Protein AF-A0A379FVC6-F1 (afdb_monomer_lite)

Radius of gyration: 17.83 Å; chains: 1; bounding box: 49×35×50 Å

Secondary structure (DSSP, 8-state):
----GGG-PPPTTS-TT--EEEEEEEE--S-HHHHHHHHHHHHHT--TTEEEEEEEEETTTTEEEEEEEEEEEEEETTEEEEEEEEEEEEEEEETTEEEEEEEEEEETTTTEEEEEEEEEEEGGGTEEEEEEEEGGGGGGHHHHHHHHHHHHHHH---

Organism: Providencia rettgeri (NCBI:txid587)

Sequence (158 aa):
MRMSWSDLKPSNEVSNDVKIIEVYAEPLKGNPEKYLSYRKHVYLDMGYLKRKGELYYDEELDLYFTEVTVTIRRSIGHKDDMYFNKKGYYWKEINNEVIFLIECEWLPIDEKYHKCFQYFLIPEIGTKVKFYFDAKELSNSNIMREKIRIFLLDHVKN

Structure (mmCIF, N/CA/C/O backbone):
data_AF-A0A379FVC6-F1
#
_entry.id   AF-A0A379FVC6-F1
#
loop_
_atom_site.group_PDB
_atom_site.id
_atom_site.type_symbol
_atom_site.label_atom_id
_atom_site.label_alt_id
_atom_site.label_comp_id
_atom_site.label_asym_id
_atom_site.label_entity_id
_atom_site.label_seq_id
_atom_site.pdbx_PDB_ins_code
_atom_site.Cartn_x
_atom_site.Cartn_y
_atom_site.Cartn_z
_atom_site.occupancy
_atom_site.B_iso_or_equiv
_atom_site.auth_seq_id
_atom_site.auth_comp_id
_atom_site.auth_asym_id
_atom_site.auth_atom_id
_atom_site.pdbx_PDB_model_num
ATOM 1 N N . MET A 1 1 ? 1.102 3.177 33.230 1.00 38.28 1 MET A N 1
ATOM 2 C CA . MET A 1 1 ? 1.788 1.867 33.248 1.00 38.28 1 MET A CA 1
ATOM 3 C C . MET A 1 1 ? 2.484 1.722 31.897 1.00 38.28 1 MET A C 1
ATOM 5 O O . MET A 1 1 ? 1.791 1.736 30.892 1.00 38.28 1 MET A O 1
ATOM 9 N N . ARG A 1 2 ? 3.823 1.766 31.832 1.00 33.00 2 ARG A N 1
ATOM 10 C CA . ARG A 1 2 ? 4.575 1.601 30.572 1.00 33.00 2 ARG A CA 1
ATOM 11 C C . ARG A 1 2 ? 4.801 0.108 30.369 1.00 33.00 2 ARG A C 1
ATOM 13 O O . ARG A 1 2 ? 5.524 -0.480 31.164 1.00 33.00 2 ARG A O 1
ATOM 20 N N . MET A 1 3 ? 4.173 -0.488 29.363 1.00 32.38 3 MET A N 1
ATOM 21 C CA . MET A 1 3 ? 4.520 -1.847 28.951 1.00 32.38 3 MET A CA 1
ATOM 22 C C . MET A 1 3 ? 5.862 -1.821 28.221 1.00 32.38 3 MET A C 1
ATOM 24 O O . MET A 1 3 ? 6.107 -0.937 27.395 1.00 32.38 3 MET A O 1
ATOM 28 N N . SER A 1 4 ? 6.738 -2.759 28.568 1.00 34.66 4 SER A N 1
ATOM 29 C CA . SER A 1 4 ? 8.016 -2.956 27.895 1.00 34.66 4 SER A CA 1
ATOM 30 C C . SER A 1 4 ? 7.830 -3.947 26.745 1.00 34.66 4 SER A C 1
ATOM 32 O O . SER A 1 4 ? 6.999 -4.848 26.826 1.00 34.66 4 SER A O 1
ATOM 34 N N . TRP A 1 5 ? 8.593 -3.798 25.662 1.00 39.47 5 TRP A N 1
ATOM 35 C CA . TRP A 1 5 ? 8.504 -4.676 24.485 1.00 39.47 5 TRP A CA 1
ATOM 36 C C . TRP A 1 5 ? 8.671 -6.172 24.807 1.00 39.47 5 TRP A C 1
ATOM 38 O O . TRP A 1 5 ? 8.142 -7.011 24.087 1.00 39.47 5 TRP A O 1
ATOM 48 N N . SER A 1 6 ? 9.351 -6.512 25.904 1.00 44.88 6 SER A N 1
ATOM 49 C CA . SER A 1 6 ? 9.517 -7.884 26.401 1.00 44.88 6 SER A CA 1
ATOM 50 C C . SER A 1 6 ? 8.226 -8.551 26.890 1.00 44.88 6 SER A C 1
ATOM 52 O O . SER A 1 6 ? 8.205 -9.771 27.043 1.00 44.88 6 SER A O 1
ATOM 54 N N . ASP A 1 7 ? 7.158 -7.782 27.117 1.00 47.47 7 ASP A N 1
ATOM 55 C CA . ASP A 1 7 ? 5.891 -8.290 27.655 1.00 47.47 7 ASP A CA 1
ATOM 56 C C . ASP A 1 7 ? 4.917 -8.758 26.556 1.00 47.47 7 ASP A C 1
ATOM 58 O O . ASP A 1 7 ? 3.932 -9.439 26.843 1.00 47.47 7 ASP A O 1
ATOM 62 N N . LEU A 1 8 ? 5.199 -8.438 25.286 1.00 52.78 8 LEU A N 1
ATOM 63 C CA . LEU A 1 8 ? 4.447 -8.932 24.132 1.00 52.78 8 LEU A CA 1
ATOM 64 C C . LEU A 1 8 ? 4.936 -10.341 23.777 1.00 52.78 8 LEU A C 1
ATOM 66 O O . LEU A 1 8 ? 5.835 -10.521 22.957 1.00 52.78 8 LEU A O 1
ATOM 70 N N . LYS A 1 9 ? 4.354 -11.368 24.403 1.00 45.25 9 LYS A N 1
ATOM 71 C CA . LYS A 1 9 ? 4.522 -12.741 23.911 1.00 45.25 9 LYS A CA 1
ATOM 72 C C . LYS A 1 9 ? 3.689 -12.911 22.634 1.00 45.25 9 LYS A C 1
ATOM 74 O O . LYS A 1 9 ? 2.531 -12.491 22.637 1.00 45.25 9 LYS A O 1
ATOM 79 N N . PRO A 1 10 ? 4.229 -13.523 21.562 1.00 44.00 10 PRO A N 1
ATOM 80 C CA . PRO A 1 10 ? 3.412 -13.908 20.421 1.00 44.00 10 PRO A CA 1
ATOM 81 C C . PRO A 1 10 ? 2.257 -14.773 20.925 1.00 44.00 10 PRO A C 1
ATOM 83 O O . PRO A 1 10 ? 2.473 -15.694 21.715 1.00 44.00 10 PRO A O 1
ATOM 86 N N . SER A 1 11 ? 1.034 -14.460 20.507 1.00 42.59 11 SER A N 1
ATOM 87 C CA . SER A 1 11 ? -0.097 -15.350 20.745 1.00 42.59 11 SER A CA 1
ATOM 88 C C . SER A 1 11 ? 0.204 -16.704 20.096 1.00 42.59 11 SER A C 1
ATOM 90 O O . SER A 1 11 ? 0.578 -16.763 18.924 1.00 42.59 11 SER A O 1
ATOM 92 N N . ASN A 1 12 ? 0.014 -17.790 20.850 1.00 42.47 12 ASN A N 1
ATOM 93 C CA . ASN A 1 12 ? 0.154 -19.166 20.361 1.00 42.47 12 ASN A CA 1
ATOM 94 C C . ASN A 1 12 ? -0.878 -19.525 19.266 1.00 42.47 12 ASN A C 1
ATOM 96 O O . ASN A 1 12 ? -0.843 -20.637 18.748 1.00 42.47 12 ASN A O 1
ATOM 100 N N . GLU A 1 13 ? -1.795 -18.614 18.917 1.00 42.97 13 GLU A N 1
ATOM 101 C CA . GLU A 1 13 ? -2.840 -18.809 17.901 1.00 42.97 13 GLU A CA 1
ATOM 102 C C . GLU A 1 13 ? -2.494 -18.213 16.528 1.00 42.97 13 GLU A C 1
ATOM 104 O O . GLU A 1 13 ? -3.268 -18.339 15.577 1.00 42.97 13 GLU A O 1
ATOM 109 N N . VAL A 1 14 ? -1.334 -17.570 16.371 1.00 43.78 14 VAL A N 1
ATOM 110 C CA . VAL A 1 14 ? -0.914 -17.079 15.054 1.00 43.78 14 VAL A CA 1
ATOM 111 C C . VAL A 1 14 ? -0.270 -18.234 14.293 1.00 43.78 14 VAL A C 1
ATOM 113 O O . VAL A 1 14 ? 0.877 -18.590 14.549 1.00 43.78 14 VAL A O 1
ATOM 116 N N . SER A 1 15 ? -1.019 -18.844 13.367 1.00 43.50 15 SER A N 1
ATOM 117 C CA . SER A 1 15 ? -0.466 -19.876 12.483 1.00 43.50 15 SER A CA 1
ATOM 118 C C . SER A 1 15 ? 0.801 -19.359 11.785 1.00 43.50 15 SER A C 1
ATOM 120 O O . SER A 1 15 ? 0.840 -18.228 11.292 1.00 43.50 15 SER A O 1
ATOM 122 N N . ASN A 1 16 ? 1.840 -20.197 11.745 1.00 49.56 16 ASN A N 1
ATOM 123 C CA . ASN A 1 16 ? 3.136 -19.911 11.112 1.00 49.56 16 ASN A CA 1
ATOM 124 C C . ASN A 1 16 ? 3.050 -19.741 9.579 1.00 49.56 16 ASN A C 1
ATOM 126 O O . ASN A 1 16 ? 4.079 -19.612 8.917 1.00 49.56 16 ASN A O 1
ATOM 130 N N . ASP A 1 17 ? 1.847 -19.758 9.003 1.00 53.50 17 ASP A N 1
ATOM 131 C CA . ASP A 1 17 ? 1.630 -19.807 7.555 1.00 53.50 17 ASP A CA 1
ATOM 132 C C . ASP A 1 17 ? 1.868 -18.456 6.873 1.00 53.50 17 ASP A C 1
ATOM 134 O O . ASP A 1 17 ? 2.000 -18.393 5.657 1.00 53.50 17 ASP A O 1
ATOM 138 N N . VAL A 1 18 ? 1.935 -17.366 7.642 1.00 56.34 18 VAL A N 1
ATOM 139 C CA . VAL A 1 18 ? 1.989 -16.006 7.105 1.00 56.34 18 VAL A CA 1
ATOM 140 C C . VAL A 1 18 ? 3.278 -15.314 7.539 1.00 56.34 18 VAL A C 1
ATOM 142 O O . VAL A 1 18 ? 3.448 -14.941 8.701 1.00 56.34 18 VAL A O 1
ATOM 145 N N . LYS A 1 19 ? 4.181 -15.076 6.583 1.00 63.88 19 LYS A N 1
ATOM 146 C CA . LYS A 1 19 ? 5.446 -14.361 6.814 1.00 63.88 19 LYS A CA 1
ATOM 147 C C . LYS A 1 19 ? 5.243 -12.842 6.836 1.00 63.88 19 LYS A C 1
ATOM 149 O O . LYS A 1 19 ? 5.627 -12.139 5.902 1.00 63.88 19 LYS A O 1
ATOM 154 N N . ILE A 1 20 ? 4.667 -12.332 7.923 1.00 60.28 20 ILE A N 1
ATOM 155 C CA . ILE A 1 20 ? 4.753 -10.905 8.263 1.00 60.28 20 ILE A CA 1
ATOM 156 C C . ILE A 1 20 ? 6.105 -10.687 8.928 1.00 60.28 20 ILE A C 1
ATOM 158 O O . ILE A 1 20 ? 6.416 -11.333 9.927 1.00 60.28 20 ILE A O 1
ATOM 162 N N . ILE A 1 21 ? 6.913 -9.793 8.367 1.00 68.38 21 ILE A N 1
ATOM 163 C CA . ILE A 1 21 ? 8.281 -9.603 8.855 1.00 68.38 21 ILE A CA 1
ATOM 164 C C . ILE A 1 21 ? 8.328 -8.441 9.849 1.00 68.38 21 ILE A C 1
ATOM 166 O O . ILE A 1 21 ? 8.940 -8.572 10.904 1.00 68.38 21 ILE A O 1
ATOM 170 N N . GLU A 1 22 ? 7.630 -7.336 9.568 1.00 82.38 22 GLU A N 1
ATOM 171 C CA . GLU A 1 22 ? 7.623 -6.149 10.434 1.00 82.38 22 GLU A CA 1
ATOM 172 C C . GLU A 1 22 ? 6.289 -5.392 10.364 1.00 82.38 22 GLU A C 1
ATOM 174 O O . GLU A 1 22 ? 5.731 -5.193 9.280 1.00 82.38 22 GLU A O 1
ATOM 179 N N . VAL A 1 23 ? 5.812 -4.918 11.521 1.00 90.00 23 VAL A N 1
ATOM 180 C CA . VAL A 1 23 ? 4.616 -4.075 11.668 1.00 90.00 23 VAL A CA 1
ATOM 181 C C . VAL A 1 23 ? 4.998 -2.779 12.378 1.00 90.00 23 VAL A C 1
ATOM 183 O O . VAL A 1 23 ? 5.595 -2.789 13.450 1.00 90.00 23 VAL A O 1
ATOM 186 N N . TYR A 1 24 ? 4.603 -1.658 11.790 1.00 90.88 24 TYR A N 1
ATOM 187 C CA . TYR A 1 24 ? 4.790 -0.309 12.300 1.00 90.88 24 TYR A CA 1
ATOM 188 C C . TYR A 1 24 ? 3.415 0.289 12.581 1.00 90.88 24 TYR A C 1
ATOM 190 O O . TYR A 1 24 ? 2.632 0.513 11.655 1.00 90.88 24 TYR A O 1
ATOM 198 N N . ALA A 1 25 ? 3.125 0.552 13.851 1.00 91.69 25 ALA A N 1
ATOM 199 C CA . ALA A 1 25 ? 1.907 1.216 14.293 1.00 91.69 25 ALA A CA 1
ATOM 200 C C . ALA A 1 25 ? 2.279 2.552 14.939 1.00 91.69 25 ALA A C 1
ATOM 202 O O . ALA A 1 25 ? 3.090 2.608 15.862 1.00 91.69 25 ALA A O 1
ATOM 203 N N . GLU A 1 26 ? 1.705 3.637 14.433 1.00 91.00 26 GLU A N 1
ATOM 204 C CA . GLU A 1 26 ? 1.990 4.988 14.909 1.00 91.00 26 GLU A CA 1
ATOM 205 C C . GLU A 1 26 ? 0.684 5.770 15.080 1.00 91.00 26 GLU A C 1
ATOM 207 O O . GLU A 1 26 ? -0.226 5.615 14.256 1.00 91.00 26 GLU A O 1
ATOM 212 N N . PRO A 1 27 ? 0.598 6.684 16.064 1.00 89.50 27 PRO A N 1
ATOM 213 C CA . PRO A 1 27 ? -0.531 7.595 16.167 1.00 89.50 27 PRO A CA 1
ATOM 214 C C . PRO A 1 27 ? -0.732 8.367 14.861 1.00 89.50 27 PRO A C 1
ATOM 216 O O . PRO A 1 27 ? 0.212 8.920 14.275 1.00 89.50 27 PRO A O 1
ATOM 219 N N . LEU A 1 28 ? -1.975 8.420 14.400 1.00 87.06 28 LEU A N 1
ATOM 220 C CA . LEU A 1 28 ? -2.349 9.203 13.242 1.00 87.06 28 LEU A CA 1
ATOM 221 C C . LEU A 1 28 ? -2.365 10.686 13.627 1.00 87.06 28 LEU A C 1
ATOM 223 O O . LEU A 1 28 ? -3.189 11.147 14.411 1.00 87.06 28 LEU A O 1
ATOM 227 N N . LYS A 1 29 ? -1.446 11.451 13.040 1.00 81.62 29 LYS A N 1
ATOM 228 C CA . LYS A 1 29 ? -1.444 12.914 13.120 1.00 81.62 29 LYS A CA 1
ATOM 229 C C . LYS A 1 29 ? -2.130 13.468 11.870 1.00 81.62 29 LYS A C 1
ATOM 231 O O . LYS A 1 29 ? -1.652 13.212 10.766 1.00 81.62 29 LYS A O 1
ATOM 236 N N . GLY A 1 30 ? -3.212 14.231 12.034 1.00 78.38 30 GLY A N 1
ATOM 237 C CA . GLY A 1 30 ? -3.965 14.850 10.933 1.00 78.38 30 GLY A CA 1
ATOM 238 C C . GLY A 1 30 ? -5.356 14.244 10.717 1.00 78.38 30 GLY A C 1
ATOM 239 O O . GLY A 1 30 ? -5.871 13.558 11.592 1.00 78.38 30 GLY A O 1
ATOM 240 N N . ASN A 1 31 ? -5.976 14.525 9.564 1.00 82.88 31 ASN A N 1
ATOM 241 C CA . ASN A 1 31 ? -7.325 14.046 9.235 1.00 82.88 31 ASN A CA 1
ATOM 242 C C . ASN A 1 31 ? -7.287 12.577 8.728 1.00 82.88 31 ASN A C 1
ATOM 244 O O . ASN A 1 31 ? -6.666 12.338 7.685 1.00 82.88 31 ASN A O 1
ATOM 248 N N . PRO A 1 32 ? -7.960 11.620 9.405 1.00 81.00 32 PRO A N 1
ATOM 249 C CA . PRO A 1 32 ? -8.047 10.217 8.979 1.00 81.00 32 PRO A CA 1
ATOM 250 C C . PRO A 1 32 ? -8.650 10.007 7.592 1.00 81.00 32 PRO A C 1
ATOM 252 O O . PRO A 1 32 ? -8.060 9.295 6.781 1.00 81.00 32 PRO A O 1
ATOM 255 N N . GLU A 1 33 ? -9.749 10.691 7.282 1.00 82.44 33 GLU A N 1
ATOM 256 C CA . GLU A 1 33 ? -10.507 10.543 6.030 1.00 82.44 33 GLU A CA 1
ATOM 257 C C . GLU A 1 33 ? -9.656 10.891 4.799 1.00 82.44 33 GLU A C 1
ATOM 259 O O . GLU A 1 33 ? -9.840 10.371 3.699 1.00 82.44 33 GLU A O 1
ATOM 264 N N . LYS A 1 34 ? -8.677 11.786 4.977 1.00 87.25 34 LYS A N 1
ATOM 265 C CA . LYS A 1 34 ? -7.809 12.255 3.890 1.00 87.25 34 LYS A CA 1
ATOM 266 C C . LYS A 1 34 ? -6.477 11.527 3.810 1.00 87.25 34 LYS A C 1
ATOM 268 O O . LYS A 1 34 ? -5.737 11.725 2.850 1.00 87.25 34 LYS A O 1
ATOM 273 N N . TYR A 1 35 ? -6.124 10.716 4.801 1.00 91.19 35 TYR A N 1
ATOM 274 C CA . TYR A 1 35 ? -4.776 10.168 4.893 1.00 91.19 35 TYR A CA 1
ATOM 275 C C . TYR A 1 35 ? -4.457 9.201 3.748 1.00 91.19 35 TYR A C 1
ATOM 277 O O . TYR A 1 35 ? -3.427 9.340 3.082 1.00 91.19 35 TYR A O 1
ATOM 285 N N . LEU A 1 36 ? -5.343 8.230 3.506 1.00 94.06 36 LEU A N 1
ATOM 286 C CA . LEU A 1 36 ? -5.137 7.211 2.477 1.00 94.06 36 LEU A CA 1
ATOM 287 C C . LEU A 1 36 ? -5.329 7.781 1.070 1.00 94.06 36 LEU A C 1
ATOM 289 O O . LEU A 1 36 ? -4.525 7.495 0.187 1.00 94.06 36 LEU A O 1
ATOM 293 N N . SER A 1 37 ? -6.303 8.667 0.865 1.00 93.69 37 SER A N 1
ATOM 294 C CA . SER A 1 37 ? -6.473 9.367 -0.415 1.00 93.69 37 SER A CA 1
ATOM 295 C C . SER A 1 37 ? -5.272 10.261 -0.749 1.00 93.69 37 SER A C 1
ATOM 297 O O . SER A 1 37 ? -4.759 10.210 -1.869 1.00 93.69 37 SER A O 1
ATOM 299 N N . TYR A 1 38 ? -4.733 10.998 0.230 1.00 92.25 38 TYR A N 1
ATOM 300 C CA . TYR A 1 38 ? -3.493 11.760 0.059 1.00 92.25 38 TYR A CA 1
ATOM 301 C C . TYR A 1 38 ? -2.306 10.848 -0.268 1.00 92.25 38 TYR A C 1
ATOM 303 O O . TYR A 1 38 ? -1.543 11.132 -1.188 1.00 92.25 38 TYR A O 1
ATOM 311 N N . ARG A 1 39 ? -2.159 9.718 0.432 1.00 92.38 39 ARG A N 1
ATOM 312 C CA . ARG A 1 39 ? -1.103 8.729 0.157 1.00 92.38 39 ARG A CA 1
ATOM 313 C C . ARG A 1 39 ? -1.207 8.137 -1.244 1.00 92.38 39 ARG A C 1
ATOM 315 O O . ARG A 1 39 ? -0.188 8.056 -1.925 1.00 92.38 39 ARG A O 1
ATOM 322 N N . LYS A 1 40 ? -2.416 7.798 -1.696 1.00 94.19 40 LYS A N 1
ATOM 323 C CA . LYS A 1 40 ? -2.673 7.357 -3.071 1.00 94.19 40 LYS A CA 1
ATOM 324 C C . LYS A 1 40 ? -2.226 8.426 -4.070 1.00 94.19 40 LYS A C 1
ATOM 326 O O . LYS A 1 40 ? -1.461 8.118 -4.977 1.00 94.19 40 LYS A O 1
ATOM 331 N N . HIS A 1 41 ? -2.613 9.684 -3.863 1.00 93.00 41 HIS A N 1
ATOM 332 C CA . HIS A 1 41 ? -2.177 10.790 -4.719 1.00 93.00 41 HIS A CA 1
ATOM 333 C C . HIS A 1 41 ? -0.645 10.947 -4.741 1.00 93.00 41 HIS A C 1
ATOM 335 O O . HIS A 1 41 ? -0.041 11.103 -5.804 1.00 93.00 41 HIS A O 1
ATOM 341 N N . VAL A 1 42 ? 0.011 10.824 -3.580 1.00 89.88 42 VAL A N 1
ATOM 342 C CA . VAL A 1 42 ? 1.477 10.838 -3.488 1.00 89.88 42 VAL A CA 1
ATOM 343 C C . VAL A 1 42 ? 2.092 9.705 -4.304 1.00 89.88 42 VAL A C 1
ATOM 345 O O . VAL A 1 42 ? 3.077 9.934 -5.001 1.00 89.88 42 VAL A O 1
ATOM 348 N N . TYR A 1 43 ? 1.542 8.493 -4.238 1.00 88.81 43 TYR A N 1
ATOM 349 C CA . TYR A 1 43 ? 2.052 7.330 -4.968 1.00 88.81 43 TYR A CA 1
ATOM 350 C C . TYR A 1 43 ? 1.919 7.486 -6.474 1.00 88.81 43 TYR A C 1
ATOM 352 O O . TYR A 1 43 ? 2.921 7.323 -7.180 1.00 88.81 43 TYR A O 1
ATOM 360 N N . LEU A 1 44 ? 0.727 7.864 -6.927 1.00 88.62 44 LEU A N 1
ATOM 361 C CA . LEU A 1 44 ? 0.351 7.807 -8.332 1.00 88.62 44 LEU A CA 1
ATOM 362 C C . LEU A 1 44 ? 0.746 9.057 -9.117 1.00 88.62 44 LEU A C 1
ATOM 364 O O . LEU A 1 44 ? 1.242 8.929 -10.233 1.00 88.62 44 LEU A O 1
ATOM 368 N N . ASP A 1 45 ? 0.571 10.243 -8.534 1.00 85.25 45 ASP A N 1
ATOM 369 C CA . ASP A 1 45 ? 0.540 11.482 -9.321 1.00 85.25 45 ASP A CA 1
ATOM 370 C C . ASP A 1 45 ? 1.589 12.511 -8.865 1.00 85.25 45 ASP A C 1
ATOM 372 O O . ASP A 1 45 ? 2.007 13.371 -9.640 1.00 85.25 45 ASP A O 1
ATOM 376 N N . MET A 1 46 ? 2.057 12.441 -7.613 1.00 83.00 46 MET A N 1
ATOM 377 C CA . MET A 1 46 ? 2.997 13.435 -7.091 1.00 83.00 46 MET A CA 1
ATOM 378 C C . MET A 1 46 ? 4.440 13.178 -7.554 1.00 83.00 46 MET A C 1
ATOM 380 O O . MET A 1 46 ? 5.105 12.251 -7.081 1.00 83.00 46 MET A O 1
ATOM 384 N N . GLY A 1 47 ? 4.950 14.068 -8.408 1.00 80.12 47 GLY A N 1
ATOM 385 C CA . GLY A 1 47 ? 6.367 14.182 -8.769 1.00 80.12 47 GLY A CA 1
ATOM 386 C C . GLY A 1 47 ? 6.606 14.190 -10.280 1.00 80.12 47 GLY A C 1
ATOM 387 O O . GLY A 1 47 ? 6.230 13.257 -10.976 1.00 80.12 47 GLY A O 1
ATOM 388 N N . TYR A 1 48 ? 7.306 15.210 -10.786 1.00 77.50 48 TYR A N 1
ATOM 389 C CA . TYR A 1 48 ? 7.520 15.425 -12.229 1.00 77.50 48 TYR A CA 1
ATOM 390 C C . TYR A 1 48 ? 8.321 14.317 -12.940 1.00 77.50 48 TYR A C 1
ATOM 392 O O . TYR A 1 48 ? 8.263 14.190 -14.159 1.00 77.50 48 TYR A O 1
ATOM 400 N N . LEU A 1 49 ? 9.081 13.514 -12.189 1.00 83.56 49 LEU A N 1
ATOM 401 C CA . LEU A 1 49 ? 9.866 12.388 -12.711 1.00 83.56 49 LEU A CA 1
ATOM 402 C C . LEU A 1 49 ? 9.089 11.066 -12.737 1.00 83.56 49 LEU A C 1
ATOM 404 O O . LEU A 1 49 ? 9.654 10.035 -13.120 1.00 83.56 49 LEU A O 1
ATOM 408 N N . LYS A 1 50 ? 7.827 11.075 -12.293 1.00 88.06 50 LYS A N 1
ATOM 409 C CA . LYS A 1 50 ? 6.975 9.892 -12.271 1.00 88.06 50 LYS A CA 1
ATOM 410 C C . LYS A 1 50 ? 6.246 9.723 -13.590 1.00 88.06 50 LYS A C 1
ATOM 412 O O . LYS A 1 50 ? 5.737 10.675 -14.173 1.00 88.06 50 LYS A O 1
ATOM 417 N N . ARG A 1 51 ? 6.161 8.474 -14.024 1.00 89.69 51 ARG A N 1
ATOM 418 C CA . ARG A 1 51 ? 5.322 8.035 -15.132 1.00 89.69 51 ARG A CA 1
ATOM 419 C C . ARG A 1 51 ? 4.409 6.946 -14.607 1.00 89.69 51 ARG A C 1
ATOM 421 O O . ARG A 1 51 ? 4.890 5.899 -14.173 1.00 89.69 51 ARG A O 1
ATOM 428 N N . LYS A 1 52 ? 3.114 7.236 -14.607 1.00 92.25 52 LYS A N 1
ATOM 429 C CA . LYS A 1 52 ? 2.061 6.294 -14.249 1.00 92.25 52 LYS A CA 1
ATOM 430 C C . LYS A 1 52 ? 1.717 5.463 -15.481 1.00 92.25 52 LYS A C 1
ATOM 432 O O . LYS A 1 52 ? 1.552 6.024 -16.563 1.00 92.25 52 LYS A O 1
ATOM 437 N N . GLY A 1 53 ? 1.683 4.150 -15.313 1.00 91.31 53 GLY A N 1
ATOM 438 C CA . GLY A 1 53 ? 1.211 3.217 -16.321 1.00 91.31 53 GLY A CA 1
ATOM 439 C C . GLY A 1 53 ? -0.311 3.215 -16.408 1.00 91.31 53 GLY A C 1
ATOM 440 O O . GLY A 1 53 ? -1.001 4.062 -15.836 1.00 91.31 53 GLY A O 1
ATOM 441 N N . GLU A 1 54 ? -0.840 2.236 -17.127 1.00 94.38 54 GLU A N 1
ATOM 442 C CA . GLU A 1 54 ? -2.281 2.030 -17.210 1.00 94.38 54 GLU A CA 1
ATOM 443 C C . GLU A 1 54 ? -2.863 1.587 -15.857 1.00 94.38 54 GLU A C 1
ATOM 445 O O . GLU A 1 54 ? -2.153 1.128 -14.953 1.00 94.38 54 GLU A O 1
ATOM 450 N N . LEU A 1 55 ? -4.165 1.814 -15.702 1.00 94.69 55 LEU A N 1
ATOM 451 C CA . LEU A 1 55 ? -4.937 1.416 -14.534 1.00 94.69 55 LEU A CA 1
ATOM 452 C C . LEU A 1 55 ? -5.645 0.099 -14.841 1.00 94.69 55 LEU A C 1
ATOM 454 O O . LEU A 1 55 ? -6.371 0.016 -15.828 1.00 94.69 55 LEU A O 1
ATOM 458 N N . TYR A 1 56 ? -5.494 -0.872 -13.952 1.00 94.88 56 TYR A N 1
ATOM 459 C CA . TYR A 1 56 ? -6.114 -2.186 -14.051 1.00 94.88 56 TYR A CA 1
ATOM 460 C C . TYR A 1 56 ? -6.941 -2.480 -12.801 1.00 94.88 56 TYR A C 1
ATOM 462 O O . TYR A 1 56 ? -6.708 -1.895 -11.739 1.00 94.88 56 TYR A O 1
ATOM 470 N N . TYR A 1 57 ? -7.894 -3.397 -12.932 1.00 96.19 57 TYR A N 1
ATOM 471 C CA . TYR A 1 57 ? -8.558 -4.036 -11.802 1.00 96.19 57 TYR A CA 1
ATOM 472 C C . TYR A 1 57 ? -8.180 -5.514 -11.806 1.00 96.19 57 TYR A C 1
ATOM 474 O O . TYR A 1 57 ? -8.423 -6.207 -12.790 1.00 96.19 57 TYR A O 1
ATOM 482 N N . ASP A 1 58 ? -7.537 -5.963 -10.737 1.00 94.12 58 ASP A N 1
ATOM 483 C CA . ASP A 1 58 ? -7.206 -7.361 -10.507 1.00 94.12 58 ASP A CA 1
ATOM 484 C C . ASP A 1 58 ? -8.405 -8.023 -9.820 1.00 94.12 58 ASP A C 1
ATOM 486 O O . ASP A 1 58 ? -8.691 -7.746 -8.653 1.00 94.12 58 ASP A O 1
ATOM 490 N N . GLU A 1 59 ? -9.146 -8.842 -10.567 1.00 94.50 59 GLU A N 1
ATOM 491 C CA . GLU A 1 59 ? -10.349 -9.520 -10.070 1.00 94.50 59 GLU A CA 1
ATOM 492 C C . GLU A 1 59 ? -10.031 -10.612 -9.040 1.00 94.50 59 GLU A C 1
ATOM 494 O O . GLU A 1 59 ? -10.842 -10.852 -8.147 1.00 94.50 59 GLU A O 1
ATOM 499 N N . GLU A 1 60 ? -8.859 -11.251 -9.126 1.00 92.50 60 GLU A N 1
ATOM 500 C CA . GLU A 1 60 ? -8.457 -12.311 -8.194 1.00 92.50 60 GLU A CA 1
ATOM 501 C C . GLU A 1 60 ? -8.107 -11.732 -6.823 1.00 92.50 60 GLU A C 1
ATOM 503 O O . GLU A 1 60 ? -8.477 -12.285 -5.785 1.00 92.50 60 GLU A O 1
ATOM 508 N N . LEU A 1 61 ? -7.406 -10.597 -6.818 1.00 93.12 61 LEU A N 1
ATOM 509 C CA . LEU A 1 61 ? -7.065 -9.871 -5.598 1.00 93.12 61 LEU A CA 1
ATOM 510 C C . LEU A 1 61 ? -8.191 -8.949 -5.123 1.00 93.12 61 LEU A C 1
ATOM 512 O O . LEU A 1 61 ? -8.181 -8.535 -3.962 1.00 93.12 61 LEU A O 1
ATOM 516 N N . ASP A 1 62 ? -9.145 -8.630 -6.001 1.00 94.81 62 ASP A N 1
ATOM 517 C CA . ASP A 1 62 ? -10.226 -7.670 -5.772 1.00 94.81 62 ASP A CA 1
ATOM 518 C C . ASP A 1 62 ? -9.686 -6.245 -5.479 1.00 94.81 62 ASP A C 1
ATOM 520 O O . ASP A 1 62 ? -10.178 -5.521 -4.600 1.00 94.81 62 ASP A O 1
ATOM 524 N N . LEU A 1 63 ? -8.634 -5.845 -6.217 1.00 96.62 63 LEU A N 1
ATOM 525 C CA . LEU A 1 63 ? -7.879 -4.593 -6.045 1.00 96.62 63 LEU A CA 1
ATOM 526 C C . LEU A 1 63 ? -7.665 -3.846 -7.361 1.00 96.62 63 LEU A C 1
ATOM 528 O O . LEU A 1 63 ? -7.390 -4.429 -8.402 1.00 96.62 63 LEU A O 1
ATOM 532 N N . TYR A 1 64 ? -7.647 -2.518 -7.286 1.00 96.88 64 TYR A N 1
ATOM 533 C CA . TYR A 1 64 ? -7.071 -1.713 -8.359 1.00 96.88 64 TYR A CA 1
ATOM 534 C C . TYR A 1 64 ? -5.553 -1.845 -8.363 1.00 96.88 64 TYR A C 1
ATOM 536 O O . TYR A 1 64 ? -4.946 -1.939 -7.296 1.00 96.88 64 TYR A O 1
ATOM 544 N N . PHE A 1 65 ? -4.949 -1.758 -9.544 1.00 96.31 65 PHE A N 1
ATOM 545 C CA . PHE A 1 65 ? -3.513 -1.861 -9.748 1.00 96.31 65 PHE A CA 1
ATOM 546 C C . PHE A 1 65 ? -3.006 -0.863 -10.790 1.00 96.31 65 PHE A C 1
ATOM 548 O O . PHE A 1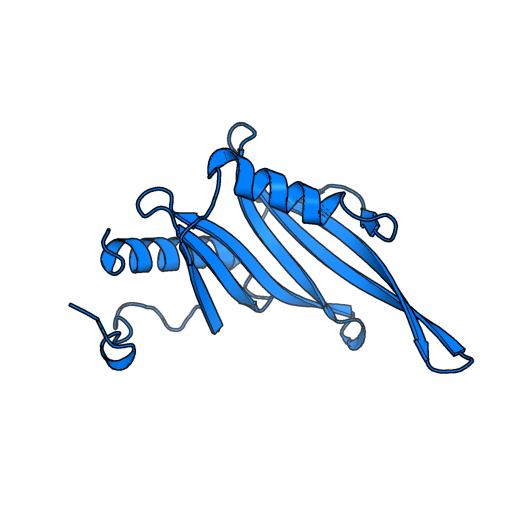 65 ? -3.651 -0.594 -11.802 1.00 96.31 65 PHE A O 1
ATOM 555 N N . THR A 1 66 ? -1.812 -0.322 -10.567 1.00 96.06 66 THR A N 1
ATOM 556 C CA . THR A 1 66 ? -1.061 0.400 -11.596 1.00 96.06 66 THR A CA 1
ATOM 557 C C . THR A 1 66 ? 0.433 0.325 -11.316 1.00 96.06 66 THR A C 1
ATOM 559 O O . THR A 1 66 ? 0.882 0.327 -10.165 1.00 96.06 66 THR A O 1
ATOM 562 N N . GLU A 1 67 ? 1.221 0.301 -12.381 1.00 95.25 67 GLU A N 1
ATOM 563 C CA . GLU A 1 67 ? 2.669 0.412 -12.290 1.00 95.25 67 GLU A CA 1
ATOM 564 C C . GLU A 1 67 ? 3.087 1.877 -12.383 1.00 95.25 67 GLU A C 1
ATOM 566 O O . GLU A 1 67 ? 2.582 2.643 -13.199 1.00 95.25 67 GLU A O 1
ATOM 571 N N . VAL A 1 68 ? 4.053 2.284 -11.570 1.00 94.12 68 VAL A N 1
ATOM 572 C CA . VAL A 1 68 ? 4.631 3.627 -11.632 1.00 94.12 68 VAL A CA 1
ATOM 573 C C . VAL A 1 68 ? 6.135 3.504 -11.722 1.00 94.12 68 VAL A C 1
ATOM 575 O O . VAL A 1 68 ? 6.776 2.829 -10.916 1.00 94.12 68 VAL A O 1
ATOM 578 N N . THR A 1 69 ? 6.705 4.218 -12.682 1.00 91.31 69 THR A N 1
ATOM 579 C CA . THR A 1 69 ? 8.149 4.322 -12.848 1.00 91.31 69 THR A CA 1
ATOM 580 C C . THR A 1 69 ? 8.611 5.711 -12.441 1.00 91.31 69 THR A C 1
ATOM 582 O O . THR A 1 69 ? 8.088 6.718 -12.919 1.00 91.31 69 THR A O 1
ATOM 585 N N . VAL A 1 70 ? 9.611 5.777 -11.568 1.00 87.75 70 VAL A N 1
ATOM 586 C CA . VAL A 1 70 ? 10.280 7.017 -11.175 1.00 87.75 70 VAL A CA 1
ATOM 587 C C . VAL A 1 70 ? 11.657 7.039 -11.815 1.00 87.75 70 VAL A C 1
ATOM 589 O O . VAL A 1 70 ? 12.472 6.147 -11.583 1.00 87.75 70 VAL A O 1
ATOM 592 N N . THR A 1 71 ? 11.922 8.065 -12.617 1.00 84.62 71 THR A N 1
ATOM 593 C CA . THR A 1 71 ? 13.268 8.294 -13.150 1.00 84.62 71 THR A CA 1
ATOM 594 C C . THR A 1 71 ? 14.112 8.946 -12.067 1.00 84.62 71 THR A C 1
ATOM 596 O O . THR A 1 71 ? 13.721 9.982 -11.534 1.00 84.62 71 THR A O 1
ATOM 599 N N . ILE A 1 72 ? 15.267 8.374 -11.741 1.00 79.94 72 ILE A N 1
ATOM 600 C CA . ILE A 1 72 ? 16.195 8.968 -10.783 1.00 79.94 72 ILE A CA 1
ATOM 601 C C . ILE A 1 72 ? 17.513 9.241 -11.499 1.00 79.94 72 ILE A C 1
ATOM 603 O O . ILE A 1 72 ? 18.109 8.351 -12.103 1.00 79.94 72 ILE A O 1
ATOM 607 N N . ARG A 1 73 ? 17.943 10.503 -11.446 1.00 74.06 73 ARG A N 1
ATOM 608 C CA . ARG A 1 73 ? 19.238 10.943 -11.965 1.00 74.06 73 ARG A CA 1
ATOM 609 C C . ARG A 1 73 ? 20.236 10.953 -10.817 1.00 74.06 73 ARG A C 1
ATOM 611 O O . ARG A 1 73 ? 19.995 11.612 -9.805 1.00 74.06 73 ARG A O 1
ATOM 618 N N . ARG A 1 74 ? 21.337 10.221 -10.963 1.00 67.25 74 ARG A N 1
ATOM 619 C CA . ARG A 1 74 ? 22.507 10.328 -10.090 1.00 67.25 74 ARG A CA 1
ATOM 620 C C . ARG A 1 74 ? 23.658 10.882 -10.909 1.00 67.25 74 ARG A C 1
ATOM 622 O O . ARG A 1 74 ? 24.146 10.220 -11.815 1.00 67.25 74 ARG A O 1
ATOM 629 N N . SER A 1 75 ? 24.107 12.070 -10.538 1.00 66.56 75 SER A N 1
ATOM 630 C CA . SER A 1 75 ? 25.360 12.625 -11.035 1.00 66.56 75 SER A CA 1
ATOM 631 C C . SER A 1 75 ? 26.466 12.198 -10.073 1.00 66.56 75 SER A C 1
ATOM 633 O O . SER A 1 75 ? 26.527 12.679 -8.940 1.00 66.56 75 SER A O 1
ATOM 635 N N . ILE A 1 76 ? 27.305 11.248 -10.486 1.00 61.88 76 ILE A N 1
ATOM 636 C CA . ILE A 1 76 ? 28.496 10.839 -9.730 1.00 61.88 76 ILE A CA 1
ATOM 637 C C . ILE A 1 76 ? 29.714 11.319 -10.525 1.00 61.88 76 ILE A C 1
ATOM 639 O O . ILE A 1 76 ? 30.123 10.712 -11.515 1.00 61.88 76 ILE A O 1
ATOM 643 N N . GLY A 1 77 ? 30.286 12.452 -10.107 1.00 70.69 77 GLY A N 1
ATOM 644 C CA . GLY A 1 77 ? 31.384 13.103 -10.827 1.00 70.69 77 GLY A CA 1
ATOM 645 C C . GLY A 1 77 ? 30.932 13.662 -12.184 1.00 70.69 77 GLY A C 1
ATOM 646 O O . GLY A 1 77 ? 30.012 14.469 -12.235 1.00 70.69 77 GLY A O 1
ATOM 647 N N . HIS A 1 78 ? 31.580 13.235 -13.276 1.00 62.03 78 HIS A N 1
ATOM 648 C CA . HIS A 1 78 ? 31.266 13.649 -14.658 1.00 62.03 78 HIS A CA 1
ATOM 649 C C . HIS A 1 78 ? 30.328 12.688 -15.412 1.00 62.03 78 HIS A C 1
ATOM 651 O O . HIS A 1 78 ? 30.130 12.854 -16.615 1.00 62.03 78 HIS A O 1
ATOM 657 N N . LYS A 1 79 ? 29.784 11.661 -14.746 1.00 57.06 79 LYS A N 1
ATOM 658 C CA . LYS A 1 79 ? 28.822 10.730 -15.346 1.00 57.06 79 LYS A CA 1
ATOM 659 C C . LYS A 1 79 ? 27.435 10.958 -14.757 1.00 57.06 79 LYS A C 1
ATOM 661 O O . LYS A 1 79 ? 27.256 10.899 -13.539 1.00 57.06 79 LYS A O 1
ATOM 666 N N . ASP A 1 80 ? 26.478 11.201 -15.645 1.00 67.44 80 ASP A N 1
ATOM 667 C CA . ASP A 1 80 ? 25.056 11.173 -15.329 1.00 67.44 80 ASP A CA 1
ATOM 668 C C . ASP A 1 80 ? 24.532 9.757 -15.569 1.00 67.44 80 ASP A C 1
ATOM 670 O O . ASP A 1 80 ? 24.343 9.340 -16.712 1.00 67.44 80 ASP A O 1
ATOM 674 N N . ASP A 1 81 ? 24.282 9.029 -14.483 1.00 66.62 81 ASP A N 1
ATOM 675 C CA . ASP A 1 81 ? 23.602 7.741 -14.534 1.00 66.62 81 ASP A CA 1
ATOM 676 C C . ASP A 1 81 ? 22.106 7.951 -14.285 1.00 66.62 81 ASP A C 1
ATOM 678 O O . ASP A 1 81 ? 21.678 8.605 -13.324 1.00 66.62 81 ASP A O 1
ATOM 682 N N . MET A 1 82 ? 21.285 7.376 -15.160 1.00 69.31 82 MET A N 1
ATOM 683 C CA . MET A 1 82 ? 19.833 7.398 -15.038 1.00 69.31 82 MET A CA 1
ATOM 684 C C . MET A 1 82 ? 19.341 5.988 -14.731 1.00 69.31 82 MET A C 1
ATOM 686 O O . MET A 1 82 ? 19.553 5.070 -15.519 1.00 69.31 82 MET A O 1
ATOM 690 N N . TYR A 1 83 ? 18.664 5.819 -13.598 1.00 74.44 83 TYR A N 1
ATOM 691 C CA . TYR A 1 83 ? 18.047 4.548 -13.228 1.00 74.44 83 TYR A CA 1
ATOM 692 C C . TYR A 1 83 ? 16.544 4.710 -13.033 1.00 74.44 83 TYR A C 1
ATOM 694 O O . TYR A 1 83 ? 16.050 5.747 -12.581 1.00 74.44 83 TYR A O 1
ATOM 702 N N . PHE A 1 84 ? 15.814 3.660 -13.395 1.00 78.62 84 PHE A N 1
ATOM 703 C CA . PHE A 1 84 ? 14.368 3.597 -13.276 1.00 78.62 84 PHE A CA 1
ATOM 704 C C . PHE A 1 84 ? 14.007 2.786 -12.040 1.00 78.62 84 PHE A C 1
ATOM 706 O O . PHE A 1 84 ? 14.392 1.626 -11.910 1.00 78.62 84 PHE A O 1
ATOM 713 N N . ASN A 1 85 ? 13.265 3.403 -11.127 1.00 85.25 85 ASN A N 1
ATOM 714 C CA . ASN A 1 85 ? 12.670 2.699 -10.004 1.00 85.25 85 ASN A CA 1
ATOM 715 C C . ASN A 1 85 ? 11.206 2.408 -10.332 1.00 85.25 85 ASN A C 1
ATOM 717 O O . ASN A 1 85 ? 10.396 3.334 -10.412 1.00 85.25 85 ASN A O 1
ATOM 721 N N . LYS A 1 86 ? 10.890 1.132 -10.550 1.00 91.62 86 LYS A N 1
ATOM 722 C CA . LYS A 1 86 ? 9.538 0.657 -10.833 1.00 91.62 86 LYS A CA 1
ATOM 723 C C . LYS A 1 86 ? 8.873 0.203 -9.533 1.00 91.62 86 LYS A C 1
ATOM 725 O O . LYS A 1 86 ? 9.459 -0.527 -8.736 1.00 91.62 86 LYS A O 1
ATOM 730 N N . LYS A 1 87 ? 7.627 0.618 -9.331 1.00 94.62 87 LYS A N 1
ATOM 731 C CA . LYS A 1 87 ? 6.782 0.189 -8.215 1.00 94.62 87 LYS A CA 1
ATOM 732 C C . LYS A 1 87 ? 5.419 -0.243 -8.725 1.00 94.62 87 LYS A C 1
ATOM 734 O O . LYS A 1 87 ? 4.910 0.326 -9.686 1.00 94.62 87 LYS A O 1
ATOM 739 N N . GLY A 1 88 ? 4.858 -1.263 -8.095 1.00 95.69 88 GLY A N 1
ATOM 740 C CA . GLY A 1 88 ? 3.473 -1.674 -8.285 1.00 95.69 88 GLY A CA 1
ATOM 741 C C . GLY A 1 88 ? 2.646 -1.108 -7.145 1.00 95.69 88 GLY A C 1
ATOM 742 O O . GLY A 1 88 ? 3.034 -1.254 -5.986 1.00 95.69 88 GLY A O 1
ATOM 743 N N . TYR A 1 89 ? 1.542 -0.445 -7.455 1.00 96.94 89 TYR A N 1
ATOM 744 C CA . TYR A 1 89 ? 0.632 0.068 -6.442 1.00 96.94 89 TYR A CA 1
ATOM 745 C C . TYR A 1 89 ? -0.714 -0.618 -6.567 1.00 96.94 89 TYR A C 1
ATOM 747 O O . TYR A 1 89 ? -1.343 -0.519 -7.617 1.00 96.94 89 TYR A O 1
ATOM 755 N N . TYR A 1 90 ? -1.154 -1.248 -5.480 1.00 97.38 90 TYR A N 1
ATOM 756 C CA . TYR A 1 90 ? -2.493 -1.808 -5.356 1.00 97.38 90 TYR A CA 1
ATOM 757 C C . TYR A 1 90 ? -3.301 -1.032 -4.324 1.00 97.38 90 TYR A C 1
ATOM 759 O O . TYR A 1 90 ? -2.736 -0.480 -3.374 1.00 97.38 90 TYR A O 1
ATOM 767 N N . TRP A 1 91 ? -4.619 -0.979 -4.472 1.00 97.44 91 TRP A N 1
ATOM 768 C CA . TRP A 1 91 ? -5.486 -0.416 -3.440 1.00 97.44 91 TRP A CA 1
ATOM 769 C C . TRP A 1 91 ? -6.909 -0.941 -3.529 1.00 97.44 91 TRP A C 1
ATOM 771 O O . TRP A 1 91 ? -7.393 -1.323 -4.595 1.00 97.44 91 TRP A O 1
ATOM 781 N N . LYS A 1 92 ? -7.591 -0.904 -2.383 1.00 96.50 92 LYS A N 1
ATOM 782 C CA . LYS A 1 92 ? -9.022 -1.180 -2.294 1.00 96.50 92 LYS A CA 1
ATOM 783 C C . LYS A 1 92 ? -9.789 0.122 -2.154 1.00 96.50 92 LYS A C 1
ATOM 785 O O . LYS A 1 92 ? -9.439 0.949 -1.309 1.00 96.50 92 LYS A O 1
ATOM 790 N N . GLU A 1 93 ? -10.854 0.265 -2.936 1.00 94.25 93 GLU A N 1
ATOM 791 C CA . GLU A 1 93 ? -11.847 1.324 -2.753 1.00 94.25 93 GLU A CA 1
ATOM 792 C C . GLU A 1 93 ? -13.219 0.724 -2.489 1.00 94.25 93 GLU A C 1
ATOM 794 O O . GLU A 1 93 ? -13.611 -0.250 -3.131 1.00 94.25 93 GLU A O 1
ATOM 799 N N . ILE A 1 94 ? -13.942 1.314 -1.543 1.00 93.62 94 ILE A N 1
ATOM 800 C CA . ILE A 1 94 ? -15.343 1.008 -1.257 1.00 93.62 94 ILE A CA 1
ATOM 801 C C . ILE A 1 94 ? -16.055 2.350 -1.129 1.00 93.62 94 ILE A C 1
ATOM 803 O O . ILE A 1 94 ? -15.590 3.211 -0.391 1.00 93.62 94 ILE A O 1
ATOM 807 N N . ASN A 1 95 ? -17.154 2.555 -1.860 1.00 91.88 95 ASN A N 1
ATOM 808 C CA . ASN A 1 95 ? -17.908 3.819 -1.852 1.00 91.88 95 ASN A CA 1
ATOM 809 C C . ASN A 1 95 ? -17.022 5.067 -2.072 1.00 91.88 95 ASN A C 1
ATOM 811 O O . ASN A 1 95 ? -17.199 6.088 -1.413 1.00 91.88 95 ASN A O 1
ATOM 815 N N . ASN A 1 96 ? -16.053 4.972 -2.989 1.00 88.56 96 ASN A N 1
ATOM 816 C CA . ASN A 1 96 ? -15.058 6.007 -3.307 1.00 88.56 96 ASN A CA 1
ATOM 817 C C . ASN A 1 96 ? -14.080 6.359 -2.165 1.00 88.56 96 ASN A C 1
ATOM 819 O O . ASN A 1 96 ? -13.340 7.340 -2.268 1.00 88.56 96 ASN A O 1
ATOM 823 N N . GLU A 1 97 ? -14.024 5.553 -1.107 1.00 91.50 97 GLU A N 1
ATOM 824 C CA . GLU A 1 97 ? -13.055 5.685 -0.024 1.00 91.50 97 GLU A CA 1
ATOM 825 C C . GLU A 1 97 ? -11.942 4.643 -0.162 1.00 91.50 97 GLU A C 1
ATOM 827 O O . GLU A 1 97 ? -12.197 3.450 -0.334 1.00 91.50 97 GLU A O 1
ATOM 832 N N . VAL A 1 98 ? -10.687 5.093 -0.080 1.00 94.75 98 VAL A N 1
ATOM 833 C CA . VAL A 1 98 ? -9.517 4.207 -0.102 1.00 94.75 98 VAL A CA 1
ATOM 834 C C . VAL A 1 98 ? -9.379 3.542 1.265 1.00 94.75 98 VAL A C 1
ATOM 836 O O . VAL A 1 98 ? -9.080 4.221 2.242 1.00 94.75 98 VAL A O 1
ATOM 839 N N . ILE A 1 99 ? -9.526 2.218 1.321 1.00 95.25 99 ILE A N 1
ATOM 840 C CA . ILE A 1 99 ? -9.501 1.448 2.579 1.00 95.25 99 ILE A CA 1
ATOM 841 C C . ILE A 1 99 ? -8.072 1.083 2.989 1.00 95.25 99 ILE A C 1
ATOM 843 O O . ILE A 1 99 ? -7.703 1.124 4.163 1.00 95.25 99 ILE A O 1
ATOM 847 N N . PHE A 1 100 ? -7.240 0.723 2.014 1.00 96.44 100 PHE A N 1
ATOM 848 C CA . PHE A 1 100 ? -5.817 0.470 2.207 1.00 96.44 100 PHE A CA 1
ATOM 849 C C . PHE A 1 100 ? -5.068 0.589 0.881 1.00 96.44 100 PHE A C 1
ATOM 851 O O . PHE A 1 100 ? -5.655 0.520 -0.199 1.00 96.44 100 PHE A O 1
ATOM 858 N N . LEU A 1 101 ? -3.751 0.736 0.986 1.00 97.56 101 LEU A N 1
ATOM 859 C CA . LEU A 1 101 ? -2.816 0.816 -0.134 1.00 97.56 101 LEU A CA 1
ATOM 860 C C . LEU A 1 101 ? -1.738 -0.247 0.033 1.00 97.56 101 LEU A C 1
ATOM 862 O O . LEU A 1 101 ? -1.309 -0.503 1.155 1.00 97.56 101 LEU A O 1
ATOM 866 N N . ILE A 1 102 ? -1.249 -0.795 -1.069 1.00 97.44 102 ILE A N 1
ATOM 867 C CA . ILE A 1 102 ? -0.089 -1.677 -1.113 1.00 97.44 102 ILE A CA 1
ATOM 868 C C . ILE A 1 102 ? 0.914 -1.087 -2.099 1.00 97.44 102 ILE A C 1
ATOM 870 O O . ILE A 1 102 ? 0.568 -0.756 -3.228 1.00 97.44 102 ILE A O 1
ATOM 874 N N . GLU A 1 103 ? 2.159 -0.951 -1.668 1.00 96.50 103 GLU A N 1
ATOM 875 C CA . GLU A 1 103 ? 3.295 -0.592 -2.512 1.00 96.50 103 GLU A CA 1
ATOM 876 C C . GLU A 1 103 ? 4.222 -1.801 -2.619 1.00 96.50 103 GLU A C 1
ATOM 878 O O . GLU A 1 103 ? 4.768 -2.228 -1.607 1.00 96.50 103 GLU A O 1
ATOM 883 N N . CYS A 1 104 ? 4.443 -2.313 -3.825 1.00 95.69 104 CYS A N 1
ATOM 884 C CA . CYS A 1 104 ? 5.381 -3.394 -4.101 1.00 95.69 104 CYS A CA 1
ATOM 885 C C . CYS A 1 104 ? 6.612 -2.871 -4.849 1.00 95.69 104 CYS A C 1
ATOM 887 O O . CYS A 1 104 ? 6.498 -2.164 -5.854 1.00 95.69 104 CYS A O 1
ATOM 889 N N . GLU A 1 105 ? 7.802 -3.225 -4.366 1.00 93.12 105 GLU A N 1
ATOM 890 C CA . GLU A 1 105 ? 9.071 -2.843 -4.986 1.00 93.12 105 GLU A CA 1
ATOM 891 C C . GLU A 1 105 ? 9.505 -3.877 -6.028 1.00 93.12 105 GLU A C 1
ATOM 893 O O . GLU A 1 105 ? 9.534 -5.085 -5.764 1.00 93.12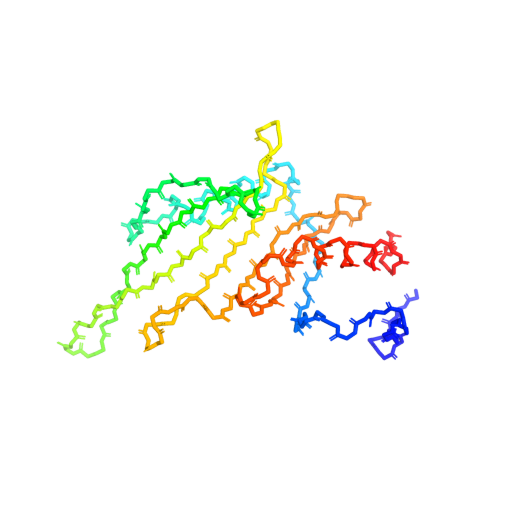 105 GLU A O 1
ATOM 898 N N . TRP A 1 106 ? 9.821 -3.382 -7.226 1.00 92.50 106 TRP A N 1
ATOM 899 C CA . TRP A 1 106 ? 10.343 -4.180 -8.328 1.00 92.50 106 TRP A CA 1
ATOM 900 C C . TRP A 1 106 ? 11.846 -4.389 -8.165 1.00 92.50 106 TRP A C 1
ATOM 902 O O . TRP A 1 106 ? 12.586 -3.426 -7.952 1.00 92.50 106 TRP A O 1
ATOM 912 N N . LEU A 1 107 ? 12.306 -5.626 -8.327 1.00 89.69 107 LEU A N 1
ATOM 913 C CA . LEU A 1 107 ? 13.722 -5.954 -8.399 1.00 89.69 107 LEU A CA 1
ATOM 914 C C . LEU A 1 107 ? 14.122 -6.126 -9.871 1.00 89.69 107 LEU A C 1
ATOM 916 O O . LEU A 1 107 ? 13.699 -7.102 -10.487 1.00 89.69 107 LEU A O 1
ATOM 920 N N . PRO A 1 108 ? 14.944 -5.226 -10.450 1.00 84.56 108 PRO A N 1
ATOM 921 C CA . PRO A 1 108 ? 15.308 -5.309 -11.865 1.00 84.56 108 PRO A CA 1
ATOM 922 C C . PRO A 1 108 ? 16.065 -6.584 -12.237 1.00 84.56 108 PRO A C 1
ATOM 924 O O . PRO A 1 108 ? 15.866 -7.094 -13.326 1.00 84.56 108 PRO A O 1
ATOM 927 N N . ILE A 1 109 ? 16.909 -7.097 -11.334 1.00 84.75 109 ILE A N 1
ATOM 928 C CA . ILE A 1 109 ? 17.746 -8.283 -11.583 1.00 84.75 109 ILE A CA 1
ATOM 929 C C . ILE A 1 109 ? 16.888 -9.537 -11.789 1.00 84.75 109 ILE A C 1
ATOM 931 O O . ILE A 1 109 ? 17.184 -10.350 -12.656 1.00 84.75 109 ILE A O 1
ATOM 935 N N . ASP A 1 110 ? 15.824 -9.667 -11.000 1.00 86.12 110 ASP A N 1
ATOM 936 C CA . ASP A 1 110 ? 14.936 -10.832 -11.012 1.00 86.12 110 ASP A CA 1
ATOM 937 C C . ASP A 1 110 ? 13.674 -10.607 -11.861 1.00 86.12 110 ASP A C 1
ATOM 939 O O . ASP A 1 110 ? 12.809 -11.481 -11.896 1.00 86.12 110 ASP A O 1
ATOM 943 N N . GLU A 1 111 ? 13.533 -9.416 -12.451 1.00 88.62 111 GLU A N 1
ATOM 944 C CA . GLU A 1 111 ? 12.363 -8.965 -13.213 1.00 88.62 111 GLU A CA 1
ATOM 945 C C . GLU A 1 111 ? 11.020 -9.272 -12.527 1.00 88.62 111 GLU A C 1
ATOM 947 O O . GLU A 1 111 ? 10.057 -9.717 -13.152 1.00 88.62 111 GLU A O 1
ATOM 952 N N . LYS A 1 112 ? 10.945 -9.042 -11.211 1.00 91.75 112 LYS A N 1
ATOM 953 C CA . LYS A 1 112 ? 9.734 -9.316 -10.425 1.00 91.75 112 LYS A CA 1
ATOM 954 C C . LYS A 1 112 ? 9.593 -8.407 -9.214 1.00 91.75 112 LYS A C 1
ATOM 956 O O . LYS A 1 112 ? 10.569 -7.854 -8.700 1.00 91.75 112 LYS A O 1
ATOM 961 N N . TYR A 1 113 ? 8.371 -8.312 -8.701 1.00 92.94 113 TYR A N 1
ATOM 962 C CA . TYR A 1 113 ? 8.125 -7.767 -7.369 1.00 92.94 113 TYR A CA 1
ATOM 963 C C . TYR A 1 113 ? 8.624 -8.740 -6.302 1.00 92.94 113 TYR A C 1
ATOM 965 O O . TYR A 1 113 ? 8.395 -9.944 -6.402 1.00 92.94 113 TYR A O 1
ATOM 973 N N . HIS A 1 114 ? 9.315 -8.225 -5.285 1.00 90.44 114 HIS A N 1
ATOM 974 C CA . HIS A 1 114 ? 9.930 -9.075 -4.255 1.00 90.44 114 HIS A CA 1
ATOM 975 C C . HIS A 1 114 ? 9.508 -8.724 -2.824 1.00 90.44 114 HIS A C 1
ATOM 977 O O . HIS A 1 114 ? 9.561 -9.574 -1.940 1.00 90.44 114 HIS A O 1
ATOM 983 N N . LYS A 1 115 ? 9.072 -7.487 -2.580 1.00 92.06 115 LYS A N 1
ATOM 984 C CA . LYS A 1 115 ? 8.571 -7.038 -1.278 1.00 92.06 115 LYS A CA 1
ATOM 985 C C . LYS A 1 115 ? 7.431 -6.058 -1.450 1.00 92.06 115 LYS A C 1
ATOM 987 O O . LYS A 1 115 ? 7.459 -5.250 -2.380 1.00 92.06 115 LYS A O 1
ATOM 992 N N . CYS A 1 116 ? 6.489 -6.096 -0.520 1.00 95.44 116 CYS A N 1
ATOM 993 C CA . CYS A 1 116 ? 5.345 -5.204 -0.500 1.00 95.44 116 CYS A CA 1
ATOM 994 C C . CYS A 1 116 ? 5.134 -4.596 0.888 1.00 95.44 116 CYS A C 1
ATOM 996 O O . CYS A 1 116 ? 5.399 -5.214 1.919 1.00 95.44 116 CYS A O 1
ATOM 998 N N . PHE A 1 117 ? 4.637 -3.365 0.905 1.00 96.06 117 PHE A N 1
ATOM 999 C CA . PHE A 1 117 ? 4.242 -2.637 2.098 1.00 96.06 117 PHE A CA 1
ATOM 1000 C C . PHE A 1 117 ? 2.766 -2.309 2.009 1.00 96.06 117 PHE A C 1
ATOM 1002 O O . PHE A 1 117 ? 2.359 -1.609 1.084 1.00 96.06 117 PHE A O 1
ATOM 1009 N N . GLN A 1 118 ? 1.982 -2.748 2.986 1.00 96.44 118 GLN A N 1
ATOM 1010 C CA . GLN A 1 118 ? 0.574 -2.386 3.071 1.00 96.44 118 GLN A CA 1
ATOM 1011 C C . GLN A 1 118 ? 0.345 -1.338 4.151 1.00 96.44 118 GLN A C 1
ATOM 1013 O O . GLN A 1 118 ? 0.910 -1.401 5.243 1.00 96.44 118 GLN A O 1
ATOM 1018 N N . TYR A 1 119 ? -0.499 -0.369 3.819 1.00 96.25 119 TYR A N 1
ATOM 1019 C CA . TYR A 1 119 ? -0.821 0.793 4.626 1.00 96.25 119 TYR A CA 1
ATOM 1020 C C . TYR A 1 119 ? -2.322 0.871 4.845 1.00 96.25 119 TYR A C 1
ATOM 1022 O O . TYR A 1 119 ? -3.085 0.875 3.879 1.00 96.25 119 TYR A O 1
ATOM 1030 N N . PHE A 1 120 ? -2.734 0.983 6.100 1.00 95.94 120 PHE A N 1
ATOM 1031 C CA . PHE A 1 120 ? -4.137 1.116 6.477 1.00 95.94 120 PHE A CA 1
ATOM 1032 C C . PHE A 1 120 ? -4.276 1.920 7.772 1.00 95.94 120 PHE A C 1
ATOM 1034 O O . PHE A 1 120 ? -3.281 2.283 8.408 1.00 95.94 120 PHE A O 1
ATOM 1041 N N . LEU A 1 121 ? -5.514 2.236 8.136 1.00 94.88 121 LEU A N 1
ATOM 1042 C CA . LEU A 1 121 ? -5.852 2.922 9.377 1.00 94.88 121 LEU A CA 1
ATOM 1043 C C . LEU A 1 121 ? -6.647 1.993 10.293 1.00 94.88 121 LEU A C 1
ATOM 1045 O O . LEU A 1 121 ? -7.395 1.142 9.818 1.00 94.88 121 LEU A O 1
ATOM 1049 N N . ILE A 1 122 ? -6.515 2.210 11.597 1.00 92.38 122 ILE A N 1
AT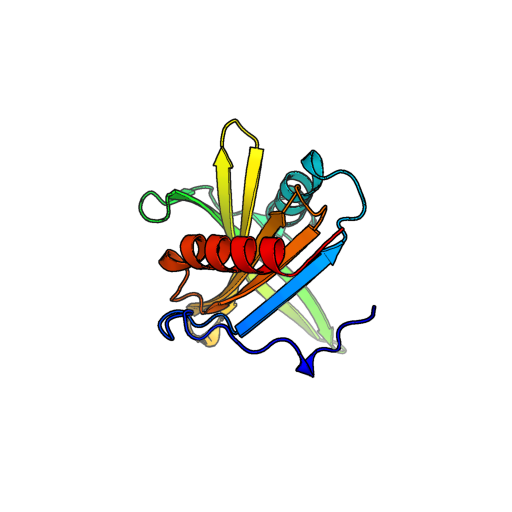OM 1050 C CA . ILE A 1 122 ? -7.399 1.673 12.632 1.00 92.38 122 ILE A CA 1
ATOM 1051 C C . ILE A 1 122 ? -8.013 2.887 13.340 1.00 92.38 122 ILE A C 1
ATOM 1053 O O . ILE A 1 122 ? -7.411 3.415 14.286 1.00 92.38 122 ILE A O 1
ATOM 1057 N N . PRO A 1 123 ? -9.139 3.419 12.825 1.00 88.44 123 PRO A N 1
ATOM 1058 C CA . PRO A 1 123 ? -9.748 4.643 13.340 1.00 88.44 123 PRO A CA 1
ATOM 1059 C C . PRO A 1 123 ? -10.136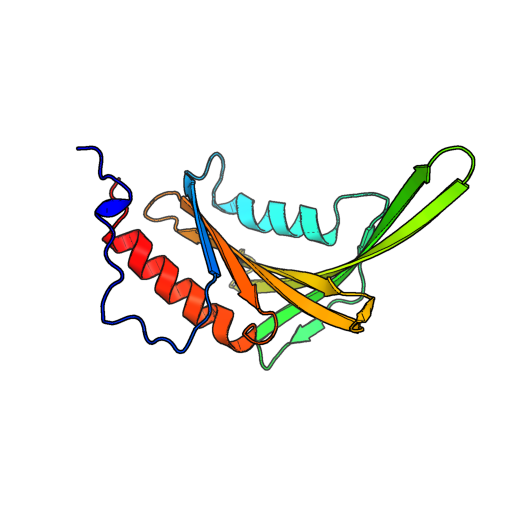 4.564 14.819 1.00 88.44 123 PRO A C 1
ATOM 1061 O O . PRO A 1 123 ? -10.024 5.563 15.524 1.00 88.44 123 PRO A O 1
ATOM 1064 N N . GLU A 1 124 ? -10.525 3.383 15.304 1.00 89.50 124 GLU A N 1
ATOM 1065 C CA . GLU A 1 124 ? -10.988 3.135 16.677 1.00 89.50 124 GLU A CA 1
ATOM 1066 C C . GLU A 1 124 ? -9.943 3.516 17.738 1.00 89.50 124 GLU A C 1
ATOM 1068 O O . GLU A 1 124 ? -10.288 3.963 18.831 1.00 89.50 124 GLU A O 1
ATOM 1073 N N . ILE A 1 125 ? -8.662 3.378 17.389 1.00 87.88 125 ILE A N 1
ATOM 1074 C CA . ILE A 1 125 ? -7.509 3.733 18.231 1.00 87.88 125 ILE A CA 1
ATOM 1075 C C . ILE A 1 125 ? -6.650 4.829 17.582 1.00 87.88 125 ILE A C 1
ATOM 1077 O O . ILE A 1 125 ? -5.468 4.974 17.895 1.00 87.88 125 ILE A O 1
ATOM 1081 N N . GLY A 1 126 ? -7.205 5.559 16.605 1.00 89.56 126 GLY A N 1
ATOM 1082 C CA . GLY A 1 126 ? -6.539 6.677 15.932 1.00 89.56 126 GLY A CA 1
ATOM 1083 C C . GLY A 1 126 ? -5.145 6.343 15.394 1.00 89.56 126 GLY A C 1
ATOM 1084 O O . GLY A 1 126 ? -4.234 7.163 15.497 1.00 89.56 126 GLY A O 1
ATOM 1085 N N . THR A 1 127 ? -4.945 5.135 14.863 1.00 90.25 127 THR A N 1
ATOM 1086 C CA . THR A 1 127 ? -3.614 4.613 14.518 1.00 90.25 127 THR A CA 1
ATOM 1087 C C . THR A 1 127 ? -3.479 4.402 13.015 1.00 90.25 127 THR A C 1
ATOM 1089 O O . THR A 1 127 ? -4.374 3.871 12.360 1.00 90.25 127 THR A O 1
ATOM 1092 N N . LYS A 1 128 ? -2.332 4.791 12.453 1.00 93.75 128 LYS A N 1
ATOM 1093 C CA . LYS A 1 128 ? -1.917 4.379 11.107 1.00 93.75 128 LYS A CA 1
ATOM 1094 C C . LYS A 1 128 ? -0.984 3.181 11.222 1.00 93.75 128 LYS A C 1
ATOM 1096 O O . LYS A 1 128 ? -0.100 3.148 12.079 1.00 93.75 128 LYS A O 1
ATOM 1101 N N . VAL A 1 129 ? -1.161 2.222 10.326 1.00 94.81 129 VAL A N 1
ATOM 1102 C CA . VAL A 1 129 ? -0.388 0.986 10.321 1.00 94.81 129 VAL A CA 1
ATOM 1103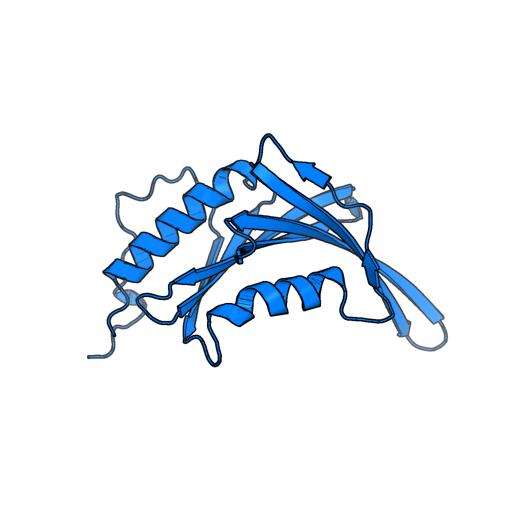 C C . VAL A 1 129 ? 0.285 0.814 8.970 1.00 94.81 129 VAL A C 1
ATOM 1105 O O . VAL A 1 129 ? -0.315 1.042 7.917 1.00 94.81 129 VAL A O 1
ATOM 1108 N N . LYS A 1 130 ? 1.554 0.421 9.012 1.00 95.38 130 LYS A N 1
ATOM 1109 C CA . LYS A 1 130 ? 2.337 -0.050 7.875 1.00 95.38 130 LYS A CA 1
ATOM 1110 C C . LYS A 1 130 ? 2.882 -1.423 8.234 1.00 95.38 130 LYS A C 1
ATOM 1112 O O . LYS A 1 130 ? 3.502 -1.557 9.280 1.00 95.38 130 LYS A O 1
ATOM 1117 N N . PHE A 1 131 ? 2.742 -2.411 7.366 1.00 94.75 131 PHE A N 1
ATOM 1118 C CA . PHE A 1 131 ? 3.452 -3.678 7.540 1.00 94.75 131 PHE A CA 1
ATOM 11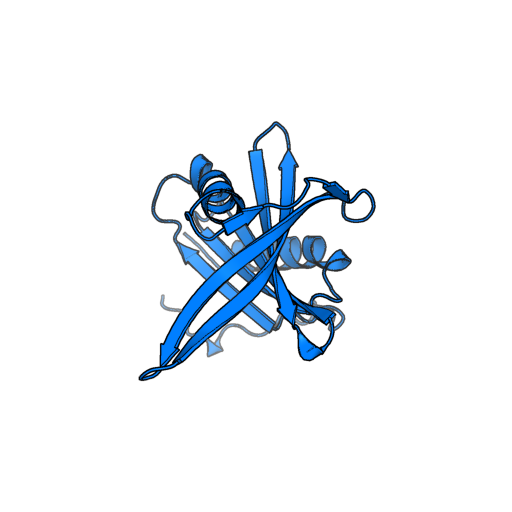19 C C . PHE A 1 131 ? 4.077 -4.160 6.240 1.00 94.75 131 PHE A C 1
ATOM 1121 O O . PHE A 1 131 ? 3.691 -3.726 5.154 1.00 94.75 131 PHE A O 1
ATOM 1128 N N . TYR A 1 132 ? 5.078 -5.020 6.385 1.00 92.88 132 TYR A N 1
ATOM 1129 C CA . TYR A 1 132 ? 5.895 -5.561 5.306 1.00 92.88 132 TYR A CA 1
ATOM 1130 C C . TYR A 1 132 ? 5.691 -7.078 5.163 1.00 92.88 132 TYR A C 1
ATOM 1132 O O . TYR A 1 132 ? 5.644 -7.800 6.164 1.00 92.88 132 TYR A O 1
ATOM 1140 N N . PHE A 1 133 ? 5.600 -7.542 3.913 1.00 92.75 133 PHE A N 1
ATOM 1141 C CA . PHE A 1 133 ? 5.499 -8.951 3.520 1.00 92.75 133 PHE A CA 1
ATOM 1142 C C . PHE A 1 133 ? 6.180 -9.213 2.156 1.00 92.75 133 PHE A C 1
ATOM 1144 O O . PHE A 1 133 ? 6.419 -8.285 1.374 1.00 92.75 133 PHE A O 1
ATOM 1151 N N . ASP A 1 134 ? 6.521 -10.477 1.873 1.00 92.19 134 ASP A N 1
ATOM 1152 C CA . ASP A 1 134 ? 7.046 -10.917 0.564 1.00 92.19 134 ASP A CA 1
ATOM 1153 C C . ASP A 1 134 ? 5.953 -10.761 -0.506 1.00 92.19 134 ASP A C 1
ATOM 1155 O O . ASP A 1 134 ? 4.793 -11.076 -0.256 1.00 92.19 134 ASP A O 1
ATOM 1159 N N . ALA A 1 135 ? 6.306 -10.302 -1.707 1.00 92.19 135 ALA A N 1
ATOM 1160 C CA . ALA A 1 135 ? 5.342 -10.119 -2.795 1.00 92.19 135 ALA A CA 1
ATOM 1161 C C . ALA A 1 135 ? 4.572 -11.403 -3.164 1.00 92.19 135 ALA A C 1
ATOM 1163 O O . ALA A 1 135 ? 3.446 -11.319 -3.648 1.00 92.19 135 ALA A O 1
ATOM 1164 N N . LYS A 1 136 ? 5.134 -12.586 -2.889 1.00 91.81 136 LYS A N 1
ATOM 1165 C CA . LYS A 1 136 ? 4.448 -13.880 -3.067 1.00 91.81 136 LYS A CA 1
ATOM 1166 C C . LYS A 1 136 ? 3.204 -14.032 -2.192 1.00 91.81 136 LYS A C 1
ATOM 1168 O O . LYS A 1 136 ? 2.316 -14.802 -2.526 1.00 91.81 136 LYS A O 1
ATOM 1173 N N . GLU A 1 137 ? 3.146 -13.296 -1.088 1.00 92.12 137 GLU A N 1
ATOM 1174 C CA . GLU A 1 137 ? 2.050 -13.327 -0.123 1.00 92.12 137 GLU A CA 1
ATOM 1175 C C . GLU A 1 137 ? 0.991 -12.246 -0.401 1.00 92.12 137 GLU A C 1
ATOM 1177 O O . GLU A 1 137 ? 0.162 -11.948 0.460 1.00 92.12 137 GLU A O 1
ATOM 1182 N N . LEU A 1 138 ? 1.008 -11.625 -1.587 1.00 93.12 138 LEU A N 1
ATOM 1183 C CA . LEU A 1 138 ? 0.079 -10.550 -1.944 1.00 93.12 138 LEU A CA 1
ATOM 1184 C C . LEU A 1 138 ? -1.390 -10.976 -1.851 1.00 93.12 138 LEU A C 1
ATOM 1186 O O . LEU A 1 138 ? -2.195 -10.226 -1.306 1.00 93.12 138 LEU A O 1
ATOM 1190 N N . SER A 1 139 ? -1.728 -12.196 -2.271 1.00 92.94 139 SER A N 1
ATOM 1191 C CA . SER A 1 139 ? -3.081 -12.753 -2.122 1.00 92.94 139 SER A CA 1
ATOM 1192 C C . SER A 1 139 ? -3.515 -12.903 -0.658 1.00 92.94 139 SER A C 1
ATOM 1194 O O . SER A 1 139 ? -4.695 -12.779 -0.336 1.00 92.94 139 SER A O 1
ATOM 1196 N N . ASN A 1 140 ? -2.563 -13.091 0.259 1.00 92.00 140 ASN A N 1
ATOM 1197 C CA . ASN A 1 140 ? -2.819 -13.234 1.691 1.00 92.00 140 ASN A CA 1
ATOM 1198 C C . ASN A 1 140 ? -2.841 -11.891 2.437 1.00 92.00 140 ASN A C 1
ATOM 1200 O O . ASN A 1 140 ? -3.169 -11.857 3.626 1.00 92.00 140 ASN A O 1
ATOM 1204 N N . SER A 1 141 ? -2.514 -10.769 1.785 1.00 92.38 141 SER A N 1
ATOM 1205 C CA . SER A 1 141 ? -2.286 -9.484 2.462 1.00 92.38 141 SER A CA 1
ATOM 1206 C C . SER A 1 141 ? -3.527 -8.958 3.196 1.00 92.38 141 SER A C 1
ATOM 1208 O O . SER A 1 141 ? -3.418 -8.338 4.257 1.00 92.38 141 SER A O 1
ATOM 1210 N N . ASN A 1 142 ? -4.724 -9.267 2.689 1.00 91.44 142 ASN A N 1
ATOM 1211 C CA . ASN A 1 142 ? -5.986 -8.938 3.347 1.00 91.44 142 ASN A CA 1
ATOM 1212 C C . ASN A 1 142 ? -6.127 -9.660 4.700 1.00 91.44 142 ASN A C 1
ATOM 1214 O O . ASN A 1 142 ? -6.457 -9.034 5.705 1.00 91.44 142 ASN A O 1
ATOM 1218 N N . ILE A 1 143 ? -5.793 -10.955 4.743 1.00 91.38 143 ILE A N 1
ATOM 1219 C CA . ILE A 1 143 ? -5.807 -11.765 5.970 1.00 91.38 143 ILE A CA 1
ATOM 1220 C C . ILE A 1 143 ? -4.777 -11.223 6.969 1.00 91.38 143 ILE A C 1
ATOM 1222 O O . ILE A 1 143 ? -5.068 -11.111 8.161 1.00 91.38 143 ILE A O 1
ATOM 1226 N N . MET A 1 144 ? -3.588 -10.835 6.493 1.00 91.94 144 MET A N 1
ATOM 1227 C CA . MET A 1 144 ? -2.559 -10.208 7.334 1.00 91.94 144 MET A CA 1
ATOM 1228 C C . MET A 1 144 ? -3.056 -8.922 7.980 1.00 91.94 144 MET A C 1
ATOM 1230 O O . MET A 1 144 ? -2.886 -8.736 9.185 1.00 91.94 144 MET A O 1
ATOM 1234 N N . ARG A 1 145 ? -3.688 -8.049 7.185 1.00 93.75 145 ARG A N 1
ATOM 1235 C CA . ARG A 1 145 ? -4.236 -6.780 7.666 1.00 93.75 145 ARG A CA 1
ATOM 1236 C C . ARG A 1 145 ? -5.227 -7.010 8.800 1.00 93.75 145 ARG A C 1
ATOM 1238 O O . ARG A 1 145 ? -5.107 -6.355 9.832 1.00 93.75 145 ARG A O 1
ATOM 1245 N N . GLU A 1 146 ? -6.166 -7.938 8.629 1.00 92.06 146 GLU A N 1
ATOM 1246 C CA . GLU A 1 146 ? -7.176 -8.222 9.653 1.00 92.06 146 GLU A CA 1
ATOM 1247 C C . GLU A 1 146 ? -6.557 -8.815 10.925 1.00 92.06 146 GLU A C 1
ATOM 1249 O O . GLU A 1 146 ? -6.873 -8.356 12.021 1.00 92.06 146 GLU A O 1
ATOM 1254 N N . LYS A 1 147 ? -5.596 -9.743 10.802 1.00 90.75 147 LYS A N 1
ATOM 1255 C CA . LYS A 1 147 ? -4.855 -10.270 11.963 1.00 90.75 147 LYS A CA 1
ATOM 1256 C C . LYS A 1 147 ? -4.130 -9.159 12.733 1.00 90.75 147 LYS A C 1
ATOM 1258 O O . LYS A 1 147 ? -4.224 -9.101 13.957 1.00 90.75 147 LYS A O 1
ATOM 1263 N N . ILE A 1 148 ? -3.441 -8.256 12.029 1.00 91.81 148 ILE A N 1
ATOM 1264 C CA . ILE A 1 148 ? -2.752 -7.112 12.648 1.00 91.81 148 ILE A CA 1
ATOM 1265 C C . ILE A 1 148 ? -3.758 -6.163 13.307 1.00 91.81 148 ILE A C 1
ATOM 1267 O O . ILE A 1 148 ? -3.511 -5.688 14.415 1.00 91.81 148 ILE A O 1
ATOM 1271 N N . ARG A 1 149 ? -4.888 -5.884 12.646 1.00 92.94 149 ARG A N 1
ATOM 1272 C CA . ARG A 1 149 ? -5.939 -5.015 13.186 1.00 92.94 149 ARG A CA 1
ATOM 1273 C C . ARG A 1 149 ? -6.474 -5.552 14.510 1.00 92.94 149 ARG A C 1
ATOM 1275 O O . ARG A 1 149 ? -6.486 -4.800 15.478 1.00 92.94 149 ARG A O 1
ATOM 1282 N N . ILE A 1 150 ? -6.867 -6.827 14.554 1.00 92.00 150 ILE A N 1
ATOM 1283 C CA . ILE A 1 150 ? -7.379 -7.480 15.769 1.00 92.00 150 ILE A CA 1
ATOM 1284 C C . ILE A 1 150 ? -6.329 -7.409 16.882 1.00 92.00 150 ILE A C 1
ATOM 1286 O O . ILE A 1 150 ? -6.616 -6.911 17.967 1.00 92.00 150 ILE A O 1
ATOM 1290 N N . PHE A 1 151 ? -5.084 -7.796 16.582 1.00 90.62 151 PHE A N 1
ATOM 1291 C CA . PHE A 1 151 ? -3.996 -7.748 17.557 1.00 90.62 151 PHE A CA 1
ATOM 1292 C C . PHE A 1 151 ? -3.803 -6.347 18.159 1.00 90.62 151 PHE A C 1
ATOM 1294 O O . PHE A 1 151 ? -3.672 -6.212 19.376 1.00 90.62 151 PHE A O 1
ATOM 1301 N N . LEU A 1 152 ? -3.795 -5.302 17.325 1.00 90.38 152 LEU A N 1
ATOM 1302 C CA . LEU A 1 152 ? -3.609 -3.927 17.789 1.00 90.38 152 LEU A CA 1
ATOM 1303 C C . LEU A 1 152 ? -4.809 -3.415 18.592 1.00 90.38 152 LEU A C 1
ATOM 1305 O O . LEU A 1 152 ? -4.588 -2.740 19.591 1.00 90.38 152 LEU A O 1
ATOM 1309 N N . LEU A 1 153 ? -6.043 -3.752 18.212 1.00 90.12 153 LEU A N 1
ATOM 1310 C CA . LEU A 1 153 ? -7.240 -3.384 18.979 1.00 90.12 153 LEU A CA 1
ATOM 1311 C C . LEU A 1 153 ? -7.247 -4.007 20.384 1.00 90.12 153 LEU A C 1
ATOM 1313 O O . LEU A 1 153 ? -7.661 -3.351 21.338 1.00 90.12 153 LEU A O 1
ATOM 1317 N N . ASP A 1 154 ? -6.743 -5.234 20.525 1.00 89.00 154 ASP A N 1
ATOM 1318 C CA . ASP A 1 154 ? -6.701 -5.933 21.814 1.00 89.00 154 ASP A CA 1
ATOM 1319 C C . ASP A 1 154 ? -5.604 -5.398 22.755 1.00 89.00 154 ASP A C 1
ATOM 1321 O O . ASP A 1 154 ? -5.759 -5.414 23.981 1.00 89.00 154 ASP A O 1
ATOM 1325 N N . HIS A 1 155 ? -4.484 -4.921 22.198 1.00 85.38 155 HIS A N 1
ATOM 1326 C CA . HIS A 1 155 ? -3.274 -4.605 22.971 1.00 85.38 155 HIS A CA 1
ATOM 1327 C C . HIS A 1 155 ? -2.959 -3.109 23.074 1.00 85.38 155 HIS A C 1
ATOM 1329 O O . HIS A 1 155 ? -2.274 -2.694 24.013 1.00 85.38 155 HIS A O 1
ATOM 1335 N N . VAL A 1 156 ? -3.447 -2.283 22.147 1.00 77.50 156 VAL A N 1
ATOM 1336 C CA . VAL A 1 156 ? -3.280 -0.826 22.184 1.00 77.50 156 VAL A CA 1
ATOM 1337 C C . VAL A 1 156 ? -4.539 -0.214 22.782 1.00 77.50 156 VAL A C 1
ATOM 1339 O O . VAL A 1 156 ? -5.595 -0.183 22.159 1.00 77.50 156 VAL A O 1
ATOM 1342 N N . LYS A 1 157 ? -4.422 0.278 24.016 1.00 67.31 157 LYS A N 1
ATOM 1343 C CA . LYS A 1 157 ? -5.494 1.007 24.704 1.00 67.31 157 LYS A CA 1
ATOM 1344 C C . LYS A 1 157 ? -5.294 2.512 24.537 1.00 67.31 157 LYS A C 1
ATOM 1346 O O . LYS A 1 157 ? -4.152 2.974 24.551 1.00 67.31 157 LYS A O 1
ATOM 1351 N N . ASN A 1 158 ? -6.406 3.236 24.405 1.00 55.78 158 ASN A N 1
ATOM 1352 C CA . ASN A 1 158 ? -6.445 4.701 24.471 1.00 55.78 158 ASN A CA 1
ATOM 1353 C C . ASN A 1 158 ? -6.089 5.210 25.874 1.00 55.78 158 ASN A C 1
ATOM 1355 O O . ASN A 1 158 ? -6.502 4.556 26.861 1.00 55.78 158 ASN A O 1
#

pLDDT: mean 83.13, std 16.79, range [32.38, 97.56]

Foldseek 3Di:
DDDDPVVDDPPPPPPPPFPFPDKDKDAADDDQQCPAVVVVCCVAPPDPQKDKADWDQDPLLRWIKIKMWGWDWDDDDPDTDIDIWIWMKIFDDDPNGTAKIKIFGADPVVRDTFKIKIWGDQVVLNMIMITIGTPVCSSVVVVVVVVVSVVCVVPPDD